Protein AF-A0ABD2Q7F2-F1 (afdb_monomer_lite)

pLDDT: mean 77.85, std 8.87, range [51.84, 91.5]

Structure (mmCIF, N/CA/C/O backbone):
data_AF-A0ABD2Q7F2-F1
#
_entry.id   AF-A0ABD2Q7F2-F1
#
loop_
_atom_site.group_PDB
_atom_site.id
_atom_site.type_symbol
_atom_site.label_atom_id
_atom_site.label_alt_id
_atom_site.label_comp_id
_atom_site.label_asym_id
_atom_site.label_entity_id
_atom_site.label_seq_id
_atom_site.pdbx_PDB_ins_code
_atom_site.Cartn_x
_atom_site.Cartn_y
_atom_site.Cartn_z
_atom_site.occupancy
_atom_site.B_iso_or_equiv
_atom_site.auth_seq_id
_atom_site.auth_comp_id
_atom_site.auth_asym_id
_atom_site.auth_atom_id
_atom_site.pdbx_PDB_model_num
ATOM 1 N N . MET A 1 1 ? -16.607 -12.334 41.776 1.00 62.06 1 MET A N 1
ATOM 2 C CA . MET A 1 1 ? -15.208 -12.527 41.329 1.00 62.06 1 MET A CA 1
ATOM 3 C C . MET A 1 1 ? -15.161 -13.153 39.935 1.00 62.06 1 MET A C 1
ATOM 5 O O . MET A 1 1 ? -14.514 -12.584 39.071 1.00 62.06 1 MET A O 1
ATOM 9 N N . THR A 1 2 ? -15.924 -14.220 39.673 1.00 72.12 2 THR A N 1
ATOM 10 C CA . THR A 1 2 ? -16.096 -14.861 38.348 1.00 72.12 2 THR A CA 1
ATOM 11 C C . THR A 1 2 ? -16.569 -13.916 37.236 1.00 72.12 2 THR A C 1
ATOM 13 O O . THR A 1 2 ? -15.905 -13.803 36.215 1.00 72.12 2 THR A O 1
ATOM 16 N N . THR A 1 3 ? -17.610 -13.118 37.474 1.00 78.31 3 THR A N 1
ATOM 17 C CA . THR A 1 3 ? -18.145 -12.149 36.492 1.00 78.31 3 THR A CA 1
ATOM 18 C C . THR A 1 3 ? -17.149 -11.085 36.023 1.00 78.31 3 THR A C 1
ATOM 20 O O . THR A 1 3 ? -17.272 -10.564 34.917 1.00 78.31 3 THR A O 1
ATOM 23 N N . VAL A 1 4 ? -16.165 -10.743 36.857 1.00 82.31 4 VAL A N 1
ATOM 24 C CA . VAL A 1 4 ? -15.156 -9.722 36.539 1.00 82.31 4 VAL A CA 1
ATOM 25 C C . VAL A 1 4 ? -14.042 -10.316 35.671 1.00 82.31 4 VAL A C 1
ATOM 27 O O . VAL A 1 4 ? -13.563 -9.649 34.758 1.00 82.31 4 VAL A O 1
ATOM 30 N N . MET A 1 5 ? -13.683 -11.584 35.913 1.00 79.19 5 MET A N 1
ATOM 31 C CA . MET A 1 5 ? -12.780 -12.354 35.049 1.00 79.19 5 MET A CA 1
ATOM 32 C C . MET A 1 5 ? -13.386 -12.559 33.657 1.00 79.19 5 MET A C 1
ATOM 34 O O . MET A 1 5 ? -12.717 -12.262 32.670 1.00 79.19 5 MET A O 1
ATOM 38 N N . ASP A 1 6 ? -14.662 -12.954 33.579 1.00 85.38 6 ASP A N 1
ATOM 39 C CA . ASP A 1 6 ? -15.362 -13.142 32.301 1.00 85.38 6 ASP A CA 1
ATOM 40 C C . ASP A 1 6 ? -15.401 -11.843 31.478 1.00 85.38 6 ASP A C 1
ATOM 42 O O . ASP A 1 6 ? -15.140 -11.845 30.275 1.00 85.38 6 ASP A O 1
ATOM 46 N N . ALA A 1 7 ? -15.678 -10.703 32.123 1.00 87.12 7 ALA A N 1
ATOM 47 C CA . ALA A 1 7 ? -15.690 -9.402 31.456 1.00 87.12 7 ALA A CA 1
ATOM 48 C C . ALA A 1 7 ? -14.301 -8.990 30.936 1.00 87.12 7 ALA A C 1
ATOM 50 O O . ALA A 1 7 ? -14.198 -8.422 29.844 1.00 87.12 7 ALA A O 1
ATOM 51 N N . ASN A 1 8 ? -13.237 -9.282 31.692 1.00 89.12 8 ASN A N 1
ATOM 52 C CA . ASN A 1 8 ? -11.872 -8.947 31.294 1.00 89.12 8 ASN A CA 1
ATOM 53 C C . ASN A 1 8 ? -11.400 -9.812 30.113 1.00 89.12 8 ASN A C 1
ATOM 55 O O . ASN A 1 8 ? -10.859 -9.284 29.145 1.00 89.12 8 ASN A O 1
ATOM 59 N N . GLU A 1 9 ? -11.713 -11.110 30.120 1.00 89.31 9 GLU A N 1
ATOM 60 C CA . GLU A 1 9 ? -11.361 -12.030 29.032 1.00 89.31 9 GLU A CA 1
ATOM 61 C C . GLU A 1 9 ? -12.107 -11.699 27.723 1.00 89.31 9 GLU A C 1
ATOM 63 O O . GLU A 1 9 ? -11.541 -11.756 26.627 1.00 89.31 9 GLU A O 1
ATOM 68 N N . GLN A 1 10 ? -13.379 -11.286 27.810 1.00 90.62 10 GLN A N 1
ATOM 69 C CA . GLN A 1 10 ? -14.123 -10.791 26.645 1.00 90.62 10 GLN A CA 1
ATOM 70 C C . GLN A 1 10 ? -13.497 -9.515 26.072 1.00 90.62 10 GLN A C 1
ATOM 72 O O . GLN A 1 10 ? -13.380 -9.382 24.850 1.00 90.62 10 GLN A O 1
ATOM 77 N N . LYS A 1 11 ?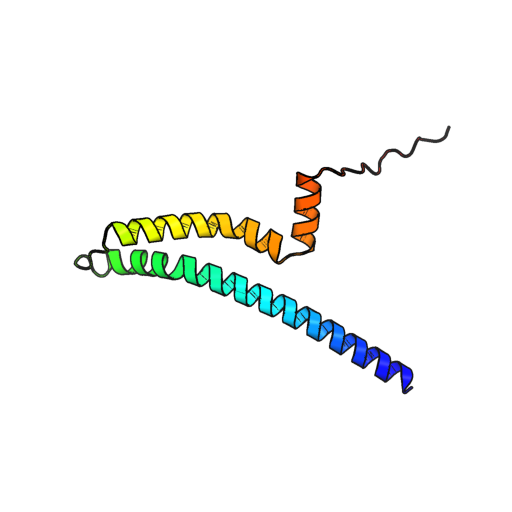 -13.069 -8.591 26.938 1.00 89.31 11 LYS A N 1
ATOM 78 C CA . LYS A 1 11 ? -12.409 -7.348 26.529 1.00 89.31 11 LYS A CA 1
ATOM 79 C C . LYS A 1 11 ? -11.087 -7.633 25.809 1.00 89.31 11 LYS A C 1
ATOM 81 O O . LYS A 1 11 ? -10.901 -7.143 24.696 1.00 89.31 11 LYS A O 1
ATOM 86 N N . GLU A 1 12 ? -10.248 -8.508 26.361 1.00 91.50 12 GLU A N 1
ATOM 87 C CA . GLU A 1 12 ? -8.987 -8.945 25.741 1.00 91.50 12 GLU A CA 1
ATOM 88 C C . GLU A 1 12 ? -9.213 -9.607 24.372 1.00 91.50 12 GLU A C 1
ATOM 90 O O . GLU A 1 12 ? -8.529 -9.296 23.395 1.00 91.50 12 GLU A O 1
ATOM 95 N N . ARG A 1 13 ? -10.235 -10.467 24.240 1.00 90.12 13 ARG A N 1
ATOM 96 C CA . ARG A 1 13 ? -10.595 -11.088 22.950 1.00 90.12 13 ARG A CA 1
ATOM 97 C C . ARG A 1 13 ? -11.025 -10.057 21.903 1.00 90.12 13 ARG A C 1
ATOM 99 O O . ARG A 1 13 ? -10.739 -10.236 20.715 1.00 90.12 13 ARG A O 1
ATOM 106 N N . ILE A 1 14 ? -11.744 -9.008 22.305 1.00 90.62 14 ILE A N 1
ATOM 107 C CA . ILE A 1 14 ? -12.169 -7.920 21.410 1.00 90.62 14 ILE A CA 1
ATOM 108 C C . ILE A 1 14 ? -10.961 -7.081 20.978 1.00 90.62 14 ILE A C 1
ATOM 110 O O . ILE A 1 14 ? -10.821 -6.782 19.788 1.00 90.62 14 ILE A O 1
ATOM 114 N N . GLU A 1 15 ? -10.077 -6.745 21.915 1.00 90.00 15 GLU A N 1
ATOM 115 C CA . GLU A 1 15 ? -8.845 -5.998 21.651 1.00 90.00 15 GLU A CA 1
ATOM 116 C C . GLU A 1 15 ? -7.925 -6.774 20.698 1.00 90.00 15 GLU A C 1
ATOM 118 O O . GLU A 1 15 ? -7.589 -6.260 19.629 1.00 90.00 15 GLU A O 1
ATOM 123 N N . ALA A 1 16 ? -7.676 -8.059 20.960 1.00 88.50 16 ALA A N 1
ATOM 124 C CA . ALA A 1 16 ? -6.875 -8.920 20.089 1.00 88.50 16 ALA A CA 1
ATOM 125 C C . ALA A 1 16 ? -7.454 -9.043 18.663 1.00 88.50 16 ALA A C 1
ATOM 127 O O . ALA A 1 16 ? -6.721 -9.069 17.670 1.00 88.50 16 ALA A O 1
ATOM 128 N N . LYS A 1 17 ? -8.788 -9.094 18.513 1.00 86.12 17 LYS A N 1
ATOM 129 C CA . LYS A 1 17 ? -9.441 -9.076 17.188 1.00 86.12 17 LYS A CA 1
ATOM 130 C C . LYS A 1 17 ? -9.201 -7.756 16.454 1.00 86.12 17 LYS A C 1
ATOM 132 O O . LYS A 1 17 ? -8.984 -7.763 15.239 1.00 86.12 17 LYS A O 1
ATOM 137 N N . ARG A 1 18 ? -9.244 -6.628 17.169 1.00 85.44 18 ARG A N 1
ATOM 138 C CA . ARG A 1 18 ? -8.980 -5.296 16.607 1.00 85.44 18 ARG A CA 1
ATOM 139 C C . ARG A 1 18 ? -7.519 -5.160 16.181 1.00 85.44 18 ARG A C 1
ATOM 141 O O . ARG A 1 18 ? -7.265 -4.691 15.072 1.00 85.44 18 ARG A O 1
ATOM 148 N N . GLU A 1 19 ? -6.591 -5.630 17.005 1.00 85.06 19 GLU A N 1
ATOM 149 C CA . GLU A 1 19 ? -5.157 -5.650 16.709 1.00 85.06 19 GLU A CA 1
ATOM 150 C C . GLU A 1 19 ? -4.842 -6.491 15.474 1.00 85.06 19 GLU A C 1
ATOM 152 O O . GLU A 1 19 ? -4.205 -6.000 14.546 1.00 85.06 19 GLU A O 1
ATOM 157 N N . ARG A 1 20 ? -5.373 -7.719 15.382 1.00 86.00 20 ARG A N 1
ATOM 158 C CA . ARG A 1 20 ? -5.199 -8.571 14.190 1.00 86.00 20 ARG A CA 1
ATOM 159 C C . ARG A 1 20 ? -5.716 -7.906 12.918 1.00 86.00 20 ARG A C 1
ATOM 161 O O . ARG A 1 20 ? -5.103 -8.040 11.860 1.00 86.00 20 ARG A O 1
ATOM 168 N N . LYS A 1 21 ? -6.832 -7.176 12.999 1.00 80.50 21 LYS A N 1
ATOM 169 C CA . LYS A 1 21 ? -7.373 -6.424 11.859 1.00 80.50 21 LYS A CA 1
ATOM 170 C C . LYS A 1 21 ? -6.436 -5.288 11.444 1.00 80.50 21 LYS A C 1
ATOM 172 O O . LYS A 1 21 ? -6.196 -5.125 10.250 1.00 80.50 21 LYS A O 1
ATOM 177 N N . ALA A 1 22 ? -5.894 -4.541 12.405 1.00 82.19 22 ALA A N 1
ATOM 178 C CA . ALA A 1 22 ? -4.913 -3.492 12.143 1.00 82.19 22 ALA A CA 1
ATOM 179 C C . ALA A 1 22 ? -3.614 -4.064 11.550 1.00 82.19 22 ALA A C 1
ATOM 181 O O . ALA A 1 22 ? -3.136 -3.565 10.537 1.00 82.19 22 ALA A O 1
ATOM 182 N N . ALA A 1 23 ? -3.096 -5.164 12.100 1.00 85.31 23 ALA A N 1
ATOM 183 C CA . ALA A 1 23 ? -1.912 -5.844 11.582 1.00 85.31 23 ALA A CA 1
ATOM 184 C C . ALA A 1 23 ? -2.122 -6.369 10.152 1.00 85.31 23 ALA A C 1
ATOM 186 O O . ALA A 1 23 ? -1.262 -6.183 9.298 1.00 85.31 23 ALA A O 1
ATOM 187 N N . ARG A 1 24 ? -3.289 -6.959 9.851 1.00 82.81 24 ARG A N 1
ATOM 188 C CA . ARG A 1 24 ? -3.638 -7.395 8.487 1.00 82.81 24 ARG A CA 1
ATOM 189 C C . ARG A 1 24 ? -3.657 -6.225 7.510 1.00 82.81 24 ARG A C 1
ATOM 191 O O . ARG A 1 24 ? -3.136 -6.341 6.408 1.00 82.81 24 ARG A O 1
ATOM 198 N N . THR A 1 25 ? -4.260 -5.113 7.917 1.00 81.25 25 THR A N 1
ATOM 199 C CA . THR A 1 25 ? -4.225 -3.863 7.161 1.00 81.25 25 THR A CA 1
ATOM 200 C C . THR A 1 25 ? -2.783 -3.446 6.878 1.00 81.25 25 THR A C 1
ATOM 202 O O . THR A 1 25 ? -2.433 -3.251 5.721 1.00 81.25 25 THR A O 1
ATOM 205 N N . LEU A 1 26 ? -1.942 -3.352 7.911 1.00 83.88 26 LEU A N 1
ATOM 206 C CA . LEU A 1 26 ? -0.547 -2.936 7.767 1.00 83.88 26 LEU A CA 1
ATOM 207 C C . LEU A 1 26 ? 0.213 -3.871 6.822 1.00 83.88 26 LEU A C 1
ATOM 209 O O . LEU A 1 26 ? 0.888 -3.393 5.921 1.00 83.88 26 LEU A O 1
ATOM 213 N N . ALA A 1 27 ? 0.018 -5.184 6.945 1.00 86.19 27 ALA A N 1
ATOM 214 C CA . ALA A 1 27 ? 0.628 -6.168 6.057 1.00 86.19 27 ALA A CA 1
ATOM 215 C C . ALA A 1 27 ? 0.218 -5.977 4.586 1.00 86.19 27 ALA A C 1
ATOM 217 O O . ALA A 1 27 ? 1.069 -6.063 3.705 1.00 86.19 27 ALA A O 1
ATOM 218 N N . ILE A 1 28 ? -1.058 -5.679 4.308 1.00 83.19 28 ILE A N 1
ATOM 219 C CA . ILE A 1 28 ? -1.528 -5.391 2.942 1.00 83.19 28 ILE A CA 1
ATOM 220 C C . ILE A 1 28 ? -0.877 -4.111 2.411 1.00 83.19 28 ILE A C 1
ATOM 222 O O . ILE A 1 28 ? -0.372 -4.103 1.295 1.00 83.19 28 ILE A O 1
ATOM 226 N N . ILE A 1 29 ? -0.852 -3.047 3.216 1.00 82.31 29 ILE A N 1
ATOM 227 C CA . ILE 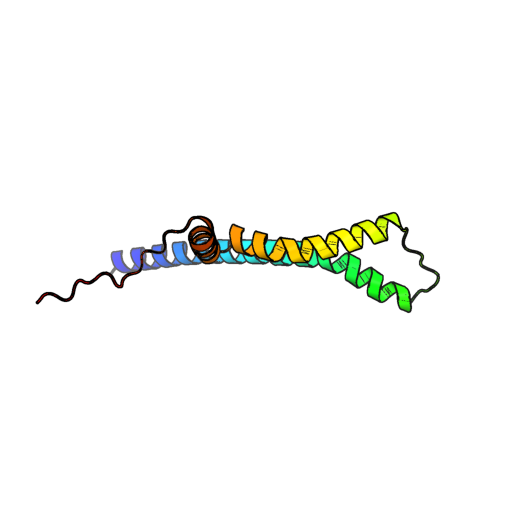A 1 29 ? -0.263 -1.755 2.841 1.00 82.31 29 ILE A CA 1
ATOM 228 C C . ILE A 1 29 ? 1.217 -1.917 2.511 1.00 82.31 29 ILE A C 1
ATOM 230 O O . ILE A 1 29 ? 1.664 -1.511 1.440 1.00 82.31 29 ILE A O 1
ATOM 234 N N . THR A 1 30 ? 1.963 -2.548 3.415 1.00 83.06 30 THR A N 1
ATOM 235 C CA . THR A 1 30 ? 3.388 -2.813 3.244 1.00 83.06 30 THR A CA 1
ATOM 236 C C . THR A 1 30 ? 3.633 -3.721 2.044 1.00 83.06 30 THR A C 1
ATOM 238 O O . THR A 1 30 ? 4.532 -3.443 1.260 1.00 83.06 30 THR A O 1
ATOM 241 N N . GLY A 1 31 ? 2.815 -4.758 1.844 1.00 86.25 31 GLY A N 1
ATOM 242 C CA . GLY A 1 31 ? 2.915 -5.648 0.688 1.00 86.25 31 GLY A CA 1
ATOM 243 C C . GLY A 1 31 ? 2.703 -4.920 -0.640 1.00 86.25 31 GLY A C 1
ATOM 244 O O . GLY A 1 31 ? 3.529 -5.045 -1.540 1.00 86.25 31 GLY A O 1
ATOM 245 N N . CYS A 1 32 ? 1.650 -4.105 -0.749 1.00 82.62 32 CYS A N 1
ATOM 246 C CA . CYS A 1 32 ? 1.391 -3.294 -1.938 1.00 82.62 32 CYS A CA 1
ATOM 247 C C . CYS A 1 32 ? 2.530 -2.302 -2.194 1.00 82.62 32 CYS A C 1
ATOM 249 O O . CYS A 1 32 ? 3.064 -2.267 -3.301 1.00 82.62 32 CYS A O 1
ATOM 251 N N . PHE A 1 33 ? 2.955 -1.565 -1.163 1.00 80.94 33 PHE A N 1
ATOM 252 C CA . PHE A 1 33 ? 4.064 -0.620 -1.261 1.00 80.94 33 PHE A CA 1
ATOM 253 C C . PHE A 1 33 ? 5.343 -1.302 -1.757 1.00 80.94 33 PHE A C 1
ATOM 255 O O . PHE A 1 33 ? 5.934 -0.854 -2.735 1.00 80.94 33 PHE A O 1
ATOM 262 N N . LEU A 1 34 ? 5.730 -2.428 -1.149 1.00 84.94 34 LEU A N 1
ATOM 263 C CA . LEU A 1 34 ? 6.910 -3.188 -1.557 1.00 84.94 34 LEU A CA 1
ATOM 264 C C . LEU A 1 34 ? 6.774 -3.729 -2.980 1.00 84.94 34 LEU A C 1
ATOM 266 O O . LEU A 1 34 ? 7.719 -3.607 -3.748 1.00 84.94 34 LEU A O 1
ATOM 270 N N . SER A 1 35 ? 5.615 -4.272 -3.362 1.00 83.19 35 SER A N 1
ATOM 271 C CA . SER A 1 35 ? 5.405 -4.802 -4.716 1.00 83.19 35 SER A CA 1
ATOM 272 C C . SER A 1 35 ? 5.493 -3.724 -5.800 1.00 83.19 35 SER A C 1
ATOM 274 O O . SER A 1 35 ? 6.024 -3.984 -6.876 1.00 83.19 35 SER A O 1
ATOM 276 N N . CYS A 1 36 ? 5.033 -2.504 -5.505 1.00 78.94 36 CYS A N 1
ATOM 277 C CA . CYS A 1 36 ? 5.113 -1.376 -6.428 1.00 78.94 36 CYS A CA 1
ATOM 278 C C . CYS A 1 36 ? 6.496 -0.706 -6.428 1.00 78.94 36 CYS A C 1
ATOM 280 O O . CYS A 1 36 ? 6.898 -0.120 -7.428 1.00 78.94 36 CYS A O 1
ATOM 282 N N . TRP A 1 37 ? 7.226 -0.768 -5.314 1.00 81.50 37 TRP A N 1
ATOM 283 C CA . TRP A 1 37 ? 8.494 -0.060 -5.129 1.00 81.50 37 TRP A CA 1
ATOM 284 C C . TRP A 1 37 ? 9.732 -0.899 -5.470 1.00 81.50 37 TRP A C 1
ATOM 286 O O . TRP A 1 37 ? 10.700 -0.374 -6.027 1.00 81.50 37 TRP A O 1
ATOM 296 N N . LEU A 1 38 ? 9.716 -2.199 -5.152 1.00 84.06 38 LEU A N 1
ATOM 297 C CA . LEU A 1 38 ? 10.833 -3.122 -5.379 1.00 84.06 38 LEU A CA 1
ATOM 298 C C . LEU A 1 38 ? 11.315 -3.152 -6.829 1.00 84.06 38 LEU A C 1
ATOM 300 O O . LEU A 1 38 ? 12.512 -2.959 -7.032 1.00 84.06 38 LEU A O 1
ATOM 304 N N . PRO A 1 39 ? 10.454 -3.374 -7.839 1.00 81.00 39 PRO A N 1
ATOM 305 C CA . PRO A 1 39 ? 10.944 -3.565 -9.195 1.00 81.00 39 PRO A CA 1
ATOM 306 C C . PRO A 1 39 ? 11.532 -2.263 -9.772 1.00 81.00 39 PRO A C 1
ATOM 308 O O . PRO A 1 39 ? 12.568 -2.309 -10.427 1.00 81.00 39 PRO A O 1
ATOM 311 N N . PHE A 1 40 ? 10.982 -1.094 -9.418 1.00 78.12 40 PHE A N 1
ATOM 312 C CA . PHE A 1 40 ? 11.575 0.205 -9.766 1.00 78.12 40 PHE A CA 1
ATOM 313 C C . PHE A 1 40 ? 12.943 0.416 -9.096 1.00 78.12 40 PHE A C 1
ATOM 315 O O . PHE A 1 40 ? 13.912 0.792 -9.755 1.00 78.12 40 PHE A O 1
ATOM 322 N N . SER A 1 41 ? 13.042 0.127 -7.794 1.00 80.62 41 SER A N 1
ATOM 323 C CA . SER A 1 41 ? 14.287 0.292 -7.030 1.00 80.62 41 SER A CA 1
ATOM 324 C C . SER A 1 41 ? 15.397 -0.636 -7.520 1.00 80.62 41 SER A C 1
ATOM 326 O O . SER A 1 41 ? 16.550 -0.225 -7.615 1.00 80.62 41 SER A O 1
ATOM 328 N N . LEU A 1 42 ? 15.050 -1.878 -7.866 1.00 85.88 42 LEU A N 1
ATOM 329 C CA . LEU A 1 42 ? 15.967 -2.857 -8.449 1.00 85.88 42 LEU A CA 1
ATOM 330 C C . LEU A 1 42 ? 16.498 -2.380 -9.800 1.00 85.88 42 LEU A C 1
ATOM 332 O O . LEU A 1 42 ? 17.708 -2.384 -10.002 1.00 85.88 42 LEU A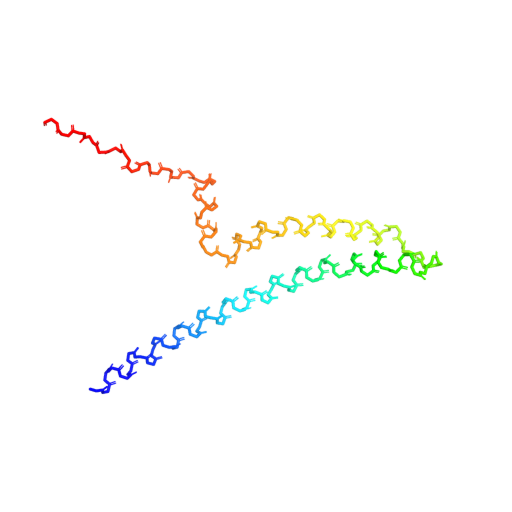 O 1
ATOM 336 N N . THR A 1 43 ? 15.635 -1.905 -10.699 1.00 81.38 43 THR A N 1
ATOM 337 C CA . THR A 1 43 ? 16.079 -1.355 -11.986 1.00 81.38 43 THR A CA 1
ATOM 338 C C . THR A 1 43 ? 16.964 -0.123 -11.803 1.00 81.38 43 THR A C 1
ATOM 340 O O . THR A 1 43 ? 18.003 -0.028 -12.451 1.00 81.38 43 THR A O 1
ATOM 343 N N . ALA A 1 44 ? 16.618 0.786 -10.886 1.00 81.81 44 ALA A N 1
ATOM 344 C CA . ALA A 1 44 ? 17.423 1.970 -10.589 1.00 81.81 44 ALA A CA 1
ATOM 345 C C . ALA A 1 44 ? 18.812 1.631 -10.010 1.00 81.81 44 ALA A C 1
ATOM 347 O O . ALA A 1 44 ? 19.771 2.349 -10.281 1.00 81.81 44 ALA A O 1
ATOM 348 N N . LEU A 1 45 ? 18.929 0.535 -9.250 1.00 85.62 45 LEU A N 1
ATOM 349 C CA . LEU A 1 45 ? 20.200 0.027 -8.719 1.00 85.62 45 LEU A CA 1
ATOM 350 C C . LEU A 1 45 ? 21.019 -0.734 -9.768 1.00 85.62 45 LEU A C 1
ATOM 352 O O . LEU A 1 45 ? 22.233 -0.574 -9.827 1.00 85.62 45 LEU A O 1
ATOM 356 N N . ILE A 1 46 ? 20.377 -1.563 -10.595 1.00 84.69 46 ILE A N 1
ATOM 357 C CA . ILE A 1 46 ? 21.058 -2.409 -11.586 1.00 84.69 46 ILE A CA 1
ATOM 358 C C . ILE A 1 46 ? 21.586 -1.576 -12.757 1.00 84.69 46 ILE A C 1
ATOM 360 O O . ILE A 1 46 ? 22.689 -1.839 -13.225 1.00 84.69 46 ILE A O 1
ATOM 364 N N . ASN A 1 47 ? 20.846 -0.558 -13.202 1.00 80.94 47 ASN A N 1
ATOM 365 C CA . ASN A 1 47 ? 21.205 0.260 -14.363 1.00 80.94 47 ASN A CA 1
ATOM 366 C C . ASN A 1 47 ? 22.626 0.883 -14.284 1.00 80.94 47 ASN A C 1
ATOM 368 O O . ASN A 1 47 ? 23.374 0.765 -15.252 1.00 80.94 47 ASN A O 1
ATOM 372 N N . PRO A 1 48 ? 23.071 1.479 -13.155 1.00 81.94 48 PRO A N 1
ATOM 373 C CA . PRO A 1 48 ? 24.453 1.952 -13.022 1.00 81.94 48 PRO A CA 1
ATOM 374 C C . PRO A 1 48 ? 25.485 0.833 -12.786 1.00 81.94 48 PRO A C 1
ATOM 376 O O . PRO A 1 48 ? 26.663 1.035 -13.069 1.00 81.94 48 PRO A O 1
ATOM 379 N N . LEU A 1 49 ? 25.079 -0.326 -12.256 1.0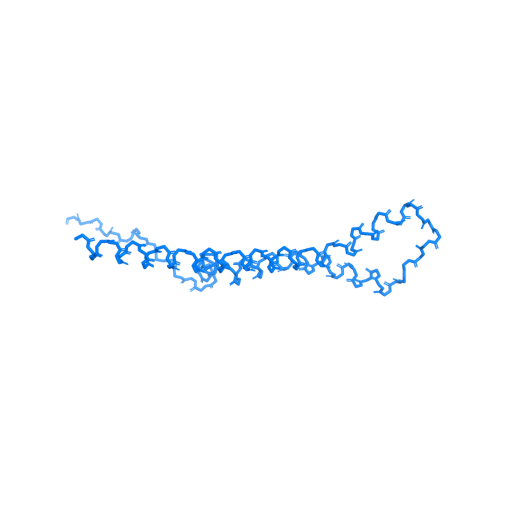0 84.44 49 LEU A N 1
ATOM 380 C CA . LEU A 1 49 ? 25.984 -1.436 -11.920 1.00 84.44 49 LEU A CA 1
ATOM 381 C C . LEU A 1 49 ? 26.253 -2.376 -13.101 1.00 84.44 49 LEU A C 1
ATOM 383 O O . LEU A 1 49 ? 27.293 -3.028 -13.144 1.00 84.44 49 LEU A O 1
ATOM 387 N N . CYS A 1 50 ? 25.322 -2.461 -14.050 1.00 81.75 50 CYS A N 1
ATOM 388 C CA . CYS A 1 50 ? 25.407 -3.346 -15.204 1.00 81.75 50 CYS A CA 1
ATOM 389 C C . CYS A 1 50 ? 24.896 -2.626 -16.466 1.00 81.75 50 CYS A C 1
ATOM 391 O O . CYS A 1 50 ? 23.747 -2.818 -16.864 1.00 81.75 50 CYS A O 1
ATOM 393 N N . PRO A 1 51 ? 25.741 -1.814 -17.130 1.00 75.19 51 PRO A N 1
ATOM 394 C CA . PRO A 1 51 ? 25.348 -1.028 -18.308 1.00 75.19 51 PRO A CA 1
ATOM 395 C C . PRO A 1 51 ? 24.923 -1.877 -19.516 1.00 75.19 51 PRO A C 1
ATOM 397 O O . PRO A 1 51 ? 24.274 -1.392 -20.439 1.00 75.19 51 PRO A O 1
ATOM 400 N N . THR A 1 52 ? 25.310 -3.154 -19.533 1.00 79.50 52 THR A N 1
ATOM 401 C CA . THR A 1 52 ? 24.928 -4.124 -20.565 1.00 79.50 52 THR A CA 1
ATOM 402 C C . THR A 1 52 ? 23.530 -4.699 -20.347 1.00 79.50 52 THR A C 1
ATOM 404 O O . THR A 1 52 ? 22.959 -5.266 -21.277 1.00 79.50 52 THR A O 1
ATOM 407 N N . PHE A 1 53 ? 22.949 -4.539 -19.154 1.00 78.31 53 PHE A N 1
ATOM 408 C CA . PHE A 1 53 ? 21.596 -4.989 -18.856 1.00 78.31 53 PHE A CA 1
ATOM 409 C C . PHE A 1 53 ? 20.578 -3.967 -19.367 1.00 78.31 53 PHE A C 1
ATOM 411 O O . PHE A 1 53 ? 20.253 -2.988 -18.696 1.00 78.31 53 PHE A O 1
ATOM 418 N N . HIS A 1 54 ? 20.069 -4.200 -20.575 1.00 74.75 54 HIS A N 1
ATOM 419 C CA . HIS A 1 54 ? 18.976 -3.409 -21.126 1.00 74.75 54 HIS A CA 1
ATOM 420 C C . HIS A 1 54 ? 17.635 -3.935 -20.625 1.00 74.75 54 HIS A C 1
ATOM 422 O O . HIS A 1 54 ? 17.230 -5.059 -20.923 1.00 74.75 54 HIS A O 1
ATOM 428 N N . VAL A 1 55 ? 16.937 -3.095 -19.867 1.00 77.50 55 VAL A N 1
ATOM 429 C CA . VAL A 1 55 ? 15.531 -3.314 -19.535 1.00 77.50 55 VAL A CA 1
ATOM 430 C C . VAL A 1 55 ? 14.695 -2.977 -20.775 1.00 77.50 55 VAL A C 1
ATOM 432 O O . VAL A 1 55 ? 14.867 -1.874 -21.294 1.00 77.50 55 VAL A O 1
ATOM 435 N N . PRO A 1 56 ? 13.808 -3.875 -21.245 1.00 83.38 56 PRO A N 1
ATOM 436 C CA . PRO A 1 56 ? 12.905 -3.587 -22.358 1.00 83.38 56 PRO A CA 1
ATOM 437 C C . PRO A 1 56 ? 12.083 -2.322 -22.098 1.00 83.38 56 PRO A C 1
ATOM 439 O O . PRO A 1 56 ? 11.661 -2.088 -20.959 1.00 83.38 56 PRO A O 1
ATOM 442 N N . ASP A 1 57 ? 11.835 -1.528 -23.137 1.00 81.38 57 ASP A N 1
ATOM 443 C CA . ASP A 1 57 ? 11.130 -0.248 -23.012 1.00 81.38 57 ASP A CA 1
ATOM 444 C C . ASP A 1 57 ? 9.717 -0.432 -22.439 1.00 81.38 57 ASP A C 1
ATOM 446 O O . ASP A 1 57 ? 9.300 0.321 -21.559 1.00 81.38 57 ASP A O 1
ATOM 450 N N . GLU A 1 58 ? 9.034 -1.519 -22.807 1.00 79.75 58 GLU A N 1
ATOM 451 C CA . GLU A 1 58 ? 7.710 -1.861 -22.282 1.00 79.75 58 GLU A CA 1
ATOM 452 C C . GLU A 1 58 ? 7.749 -2.113 -20.771 1.00 79.75 58 GLU A C 1
ATOM 454 O O . GLU A 1 58 ? 6.840 -1.724 -20.034 1.00 79.75 58 GLU A O 1
ATOM 459 N N . LEU A 1 59 ? 8.819 -2.749 -20.282 1.00 81.31 59 LEU A N 1
ATOM 460 C CA . LEU A 1 59 ? 8.987 -3.000 -18.855 1.00 81.31 59 LEU A CA 1
ATOM 461 C C . LEU A 1 59 ? 9.289 -1.691 -18.120 1.00 81.31 59 LEU A C 1
ATOM 463 O O . LEU A 1 59 ? 8.765 -1.466 -17.033 1.00 81.31 59 LEU A O 1
ATOM 467 N N . ARG A 1 60 ? 10.074 -0.796 -18.727 1.00 79.81 60 ARG A N 1
ATOM 468 C CA . ARG A 1 60 ? 10.353 0.543 -18.190 1.00 79.81 60 ARG A CA 1
ATOM 469 C C . ARG A 1 60 ? 9.087 1.382 -18.055 1.00 79.81 60 ARG A C 1
ATOM 471 O O . ARG A 1 60 ? 8.896 2.022 -17.020 1.00 79.81 60 ARG A O 1
ATOM 478 N N . ASP A 1 61 ? 8.212 1.328 -19.051 1.00 82.69 61 ASP A N 1
ATOM 479 C CA . ASP A 1 61 ? 6.921 2.006 -19.014 1.00 82.69 61 ASP A CA 1
ATOM 4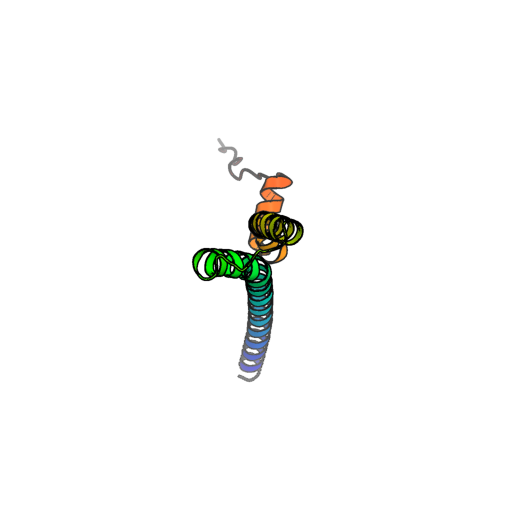80 C C . ASP A 1 61 ? 6.050 1.453 -17.888 1.00 82.69 61 ASP A C 1
ATOM 482 O O . ASP A 1 61 ? 5.570 2.220 -17.051 1.00 82.69 61 ASP A O 1
ATOM 486 N N . VAL A 1 62 ? 5.919 0.127 -17.783 1.00 83.25 62 VAL A N 1
ATOM 487 C CA . VAL A 1 62 ? 5.166 -0.514 -16.692 1.00 83.25 62 VAL A CA 1
ATOM 488 C C . VAL A 1 62 ? 5.712 -0.114 -15.318 1.00 83.25 62 VAL A C 1
ATOM 490 O O . VAL A 1 62 ? 4.924 0.182 -14.421 1.00 83.25 62 VAL A O 1
ATOM 493 N N . LEU A 1 63 ? 7.036 -0.043 -15.143 1.00 82.12 63 LEU A N 1
ATOM 494 C CA . LEU A 1 63 ? 7.668 0.398 -13.892 1.00 82.12 63 LEU A CA 1
ATOM 495 C C . LEU A 1 63 ? 7.354 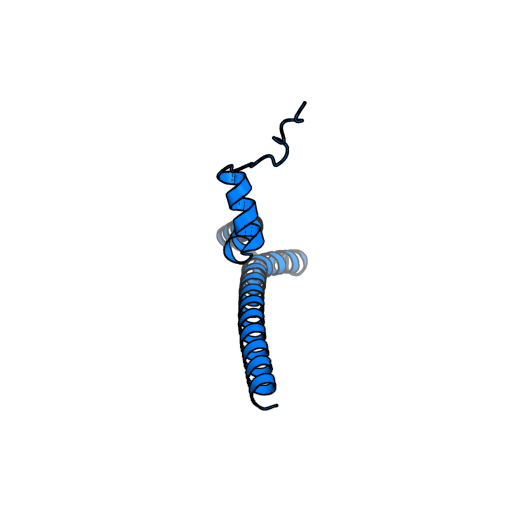1.862 -13.559 1.00 82.12 63 LEU A C 1
ATOM 497 O O . LEU A 1 63 ? 7.068 2.180 -12.403 1.00 82.12 63 LEU A O 1
ATOM 501 N N . ASN A 1 64 ? 7.360 2.743 -14.559 1.00 80.12 64 ASN A N 1
ATOM 502 C CA . ASN A 1 64 ? 6.971 4.143 -14.392 1.00 80.12 64 ASN A CA 1
ATOM 503 C C . ASN A 1 64 ? 5.497 4.272 -13.986 1.00 80.12 64 ASN A C 1
ATOM 505 O O . ASN A 1 64 ? 5.169 4.989 -13.038 1.00 80.12 64 ASN A O 1
ATOM 509 N N . TRP A 1 65 ? 4.608 3.534 -14.655 1.00 84.19 65 TRP A N 1
ATOM 510 C CA . TRP A 1 65 ? 3.193 3.460 -14.292 1.00 84.19 65 TRP A CA 1
ATOM 511 C C . TRP A 1 65 ? 3.000 2.925 -12.869 1.00 84.19 65 TRP A C 1
ATOM 513 O O . TRP A 1 65 ? 2.194 3.473 -12.116 1.00 84.19 65 TRP A O 1
ATOM 523 N N . LEU A 1 66 ? 3.790 1.931 -12.450 1.00 81.69 66 LEU A N 1
ATOM 524 C CA . LEU A 1 66 ? 3.811 1.422 -11.074 1.00 81.69 66 LEU A CA 1
ATOM 525 C C . LEU A 1 66 ? 4.191 2.512 -10.057 1.00 81.69 66 LEU A C 1
ATOM 527 O O . LEU A 1 66 ? 3.581 2.601 -8.990 1.00 81.69 66 LEU A O 1
ATOM 531 N N . GLY A 1 67 ? 5.157 3.369 -10.398 1.00 78.56 67 GLY A N 1
ATOM 532 C CA . GLY A 1 67 ? 5.554 4.523 -9.587 1.00 78.56 67 GLY A CA 1
ATOM 533 C C . GLY A 1 67 ? 4.426 5.546 -9.417 1.00 78.56 67 GLY A C 1
ATOM 534 O O . GLY A 1 67 ? 4.160 6.002 -8.302 1.00 78.56 67 GLY A O 1
ATOM 535 N N . PHE A 1 68 ? 3.693 5.852 -10.490 1.00 78.88 68 PHE A N 1
ATOM 536 C CA . PHE A 1 68 ? 2.511 6.718 -10.410 1.00 78.88 68 PHE A CA 1
ATOM 537 C C . PHE A 1 68 ? 1.387 6.088 -9.580 1.00 78.88 68 PHE A C 1
ATOM 539 O O . PHE A 1 68 ? 0.770 6.767 -8.753 1.00 78.88 68 PHE A O 1
ATOM 546 N N . ILE A 1 69 ? 1.162 4.780 -9.737 1.00 79.94 69 ILE A N 1
ATOM 547 C CA . ILE A 1 69 ? 0.188 4.024 -8.945 1.00 79.94 69 ILE A CA 1
ATOM 548 C C . ILE A 1 69 ? 0.570 4.030 -7.460 1.00 79.94 69 ILE A C 1
ATOM 550 O O . ILE A 1 69 ? -0.324 4.150 -6.633 1.00 79.94 69 ILE A O 1
ATOM 554 N N . ASN A 1 70 ? 1.857 3.997 -7.092 1.00 79.62 70 ASN A N 1
ATOM 555 C CA . ASN A 1 70 ? 2.304 4.086 -5.693 1.00 79.62 70 ASN A CA 1
ATOM 556 C C . ASN A 1 70 ? 1.820 5.385 -5.014 1.00 79.62 70 ASN A C 1
ATOM 558 O O . ASN A 1 70 ? 1.263 5.365 -3.916 1.00 79.62 70 ASN A O 1
ATOM 562 N N . SER A 1 71 ? 1.908 6.515 -5.717 1.00 77.06 71 SER A N 1
ATOM 563 C CA . SER A 1 71 ? 1.366 7.790 -5.230 1.00 77.06 71 SER A CA 1
ATOM 564 C C . SER A 1 71 ? -0.164 7.782 -5.117 1.00 77.06 71 SER A C 1
ATOM 566 O O . SER A 1 71 ? -0.716 8.328 -4.161 1.00 77.06 71 SER A O 1
ATOM 568 N N . LEU A 1 72 ? -0.852 7.132 -6.060 1.00 77.12 72 LEU A N 1
ATOM 569 C CA . LEU A 1 72 ? -2.316 6.993 -6.104 1.00 77.12 72 LEU A CA 1
ATOM 570 C C . LEU A 1 72 ? -2.847 6.019 -5.038 1.00 77.12 72 LEU A C 1
ATOM 572 O O . LEU A 1 72 ? -3.944 6.192 -4.500 1.00 77.12 72 LEU A O 1
ATOM 576 N N . LEU A 1 73 ? -2.036 5.023 -4.690 1.00 75.38 73 LEU A N 1
ATOM 577 C CA . LEU A 1 73 ? -2.309 4.057 -3.642 1.00 75.38 73 LEU A CA 1
ATOM 578 C C . LEU A 1 73 ? -2.337 4.722 -2.272 1.00 75.38 73 LEU A C 1
ATOM 580 O O . LEU A 1 73 ? -3.122 4.276 -1.449 1.00 75.38 73 LEU A O 1
ATOM 584 N N . ASN A 1 74 ? -1.590 5.803 -2.028 1.00 72.50 74 ASN A N 1
ATOM 585 C CA . ASN A 1 74 ? -1.583 6.474 -0.725 1.00 72.50 74 ASN A CA 1
ATOM 586 C C . ASN A 1 74 ? -3.007 6.902 -0.280 1.00 72.50 74 ASN A C 1
ATOM 588 O O . ASN A 1 74 ? -3.494 6.367 0.719 1.00 72.50 74 ASN A O 1
ATOM 592 N N . PRO A 1 75 ? -3.763 7.751 -1.012 1.00 71.62 75 PRO A N 1
ATOM 593 C CA . PRO A 1 75 ? -5.157 8.053 -0.670 1.00 71.62 75 PRO A CA 1
ATOM 594 C C . PRO A 1 75 ? -6.073 6.823 -0.611 1.00 71.62 75 PRO A C 1
ATOM 596 O O . PRO A 1 75 ? -6.913 6.735 0.282 1.00 71.62 75 PRO A O 1
ATOM 599 N N . ILE A 1 76 ? -5.930 5.864 -1.529 1.00 73.38 76 ILE A N 1
ATOM 600 C CA . ILE A 1 76 ? -6.790 4.667 -1.603 1.00 73.38 76 ILE A CA 1
ATOM 601 C C . ILE A 1 76 ? -6.580 3.767 -0.382 1.00 73.38 76 ILE A C 1
ATOM 603 O O . ILE A 1 76 ? -7.532 3.310 0.245 1.00 73.38 76 ILE A O 1
ATOM 607 N N . ILE A 1 77 ? -5.329 3.557 0.006 1.00 72.38 77 ILE A N 1
ATOM 608 C CA . ILE A 1 77 ? -4.941 2.792 1.181 1.00 72.38 77 ILE A CA 1
ATOM 609 C C . ILE A 1 77 ? -5.508 3.454 2.439 1.00 72.38 77 ILE A C 1
ATOM 611 O O . ILE A 1 77 ? -6.227 2.811 3.211 1.00 72.38 77 ILE A O 1
ATOM 615 N N . TYR A 1 78 ? -5.265 4.752 2.632 1.00 71.81 78 TYR A N 1
ATOM 616 C CA . TYR A 1 78 ? -5.766 5.441 3.819 1.00 71.81 78 TYR A CA 1
ATOM 617 C C . TYR A 1 78 ? -7.300 5.452 3.855 1.00 71.81 78 TYR A C 1
ATOM 619 O O . TYR A 1 78 ? -7.895 5.171 4.895 1.00 71.81 78 TYR A O 1
ATOM 627 N N . THR A 1 79 ? -7.955 5.666 2.713 1.00 71.75 79 THR A N 1
ATOM 628 C CA . THR A 1 79 ? -9.420 5.647 2.595 1.00 71.75 79 THR A CA 1
ATOM 629 C C . THR A 1 79 ? -10.035 4.256 2.539 1.00 71.75 79 THR A C 1
ATOM 631 O O . THR A 1 79 ? -11.252 4.180 2.530 1.00 71.75 79 THR A O 1
ATOM 634 N N . ILE A 1 80 ? -9.303 3.145 2.503 1.00 68.25 80 ILE A N 1
ATOM 635 C CA . ILE A 1 80 ? -9.897 1.802 2.636 1.00 68.25 80 ILE A CA 1
ATOM 636 C C . ILE A 1 80 ? -9.687 1.257 4.040 1.00 68.25 80 ILE A C 1
ATOM 638 O O . ILE A 1 80 ? -10.591 0.640 4.616 1.00 68.25 80 ILE A O 1
ATOM 642 N N . PHE A 1 81 ? -8.515 1.529 4.604 1.00 65.06 81 PHE A N 1
ATOM 643 C CA . PHE A 1 81 ? -8.030 0.822 5.772 1.00 65.06 81 PHE A CA 1
ATOM 644 C C . PHE A 1 81 ? -8.030 1.636 7.066 1.00 65.06 81 PHE A C 1
ATOM 646 O O . PHE A 1 81 ? -8.001 1.030 8.137 1.00 65.06 81 PHE A O 1
ATOM 653 N N . SER A 1 82 ? -8.121 2.969 6.996 1.00 69.06 82 SER A N 1
ATOM 654 C CA . SER A 1 82 ? -8.355 3.812 8.170 1.00 69.06 82 SER A CA 1
ATOM 655 C C . SER A 1 82 ? -9.823 4.253 8.206 1.00 69.06 82 SER A C 1
ATOM 657 O O . SER A 1 82 ? -10.242 5.081 7.394 1.00 69.06 82 SER A O 1
ATOM 659 N N . PRO A 1 83 ? -10.644 3.708 9.127 1.00 67.88 83 PRO A N 1
ATOM 660 C CA . PRO A 1 83 ? -12.032 4.135 9.303 1.00 67.88 83 PRO A CA 1
ATOM 661 C C . PRO A 1 83 ? -12.131 5.627 9.631 1.00 67.88 83 PRO A C 1
ATOM 663 O O . PRO A 1 83 ? -13.038 6.307 9.156 1.00 67.88 83 PRO A O 1
ATOM 666 N N . ASP A 1 84 ? -11.166 6.143 10.389 1.00 69.25 84 ASP A N 1
ATOM 667 C CA . ASP A 1 84 ? -11.096 7.555 10.759 1.00 69.25 84 ASP A CA 1
ATOM 668 C C . ASP A 1 84 ? -10.789 8.425 9.539 1.00 69.25 84 ASP A C 1
ATOM 670 O O . ASP A 1 84 ? -11.452 9.439 9.315 1.00 69.25 84 ASP A O 1
ATOM 674 N N . PHE A 1 85 ? -9.869 7.977 8.679 1.00 72.88 85 PHE A N 1
ATOM 675 C CA . PHE A 1 85 ? -9.559 8.660 7.425 1.00 72.88 85 PHE A CA 1
ATOM 676 C C . PHE A 1 85 ? -10.724 8.576 6.434 1.00 72.88 85 PHE A C 1
ATOM 678 O O . PHE A 1 85 ? -11.065 9.580 5.821 1.00 72.88 85 PHE A O 1
ATOM 685 N N . ARG A 1 86 ? -11.416 7.430 6.334 1.00 73.19 86 ARG A N 1
ATOM 686 C CA . ARG A 1 86 ? -12.682 7.289 5.586 1.00 73.19 86 ARG A CA 1
ATOM 687 C C . ARG A 1 86 ? -13.717 8.301 6.039 1.00 73.19 86 ARG A C 1
ATOM 689 O O . ARG A 1 86 ? -14.337 8.957 5.209 1.00 73.19 86 ARG A O 1
ATOM 696 N N . ASN A 1 87 ? -13.912 8.419 7.347 1.00 73.38 87 ASN A N 1
ATOM 697 C CA . ASN A 1 87 ? -14.903 9.317 7.920 1.00 73.38 87 ASN A CA 1
ATOM 698 C C . ASN A 1 87 ? -14.532 10.787 7.688 1.00 73.38 87 ASN A C 1
ATOM 700 O O . ASN A 1 87 ? -15.407 11.586 7.354 1.00 73.38 87 ASN A O 1
ATOM 704 N N . ALA A 1 88 ? -13.251 11.146 7.806 1.00 77.19 88 ALA A N 1
ATOM 705 C CA . ALA A 1 88 ? -12.755 12.482 7.487 1.00 77.19 88 ALA A CA 1
ATOM 706 C C . ALA A 1 88 ? -12.872 12.796 5.985 1.00 77.19 88 ALA A C 1
ATOM 708 O O . ALA A 1 88 ? -13.439 13.819 5.614 1.00 77.19 88 ALA A O 1
ATOM 709 N N . PHE A 1 89 ? -12.439 11.885 5.114 1.00 79.19 89 PHE A N 1
ATOM 710 C CA . PHE A 1 89 ? -12.518 12.021 3.659 1.00 79.19 89 PHE A CA 1
ATOM 711 C C . PHE A 1 89 ? -13.971 12.132 3.180 1.00 79.19 89 PHE A C 1
ATOM 713 O O . PHE A 1 89 ? -14.307 12.991 2.370 1.00 79.19 89 PHE A O 1
ATOM 720 N N . ARG A 1 90 ? -14.878 11.340 3.765 1.00 74.69 90 ARG A N 1
ATOM 721 C CA . ARG A 1 90 ? -16.318 11.421 3.500 1.00 74.69 90 ARG A CA 1
ATOM 722 C C . ARG A 1 90 ? -16.921 12.738 3.997 1.00 74.69 90 ARG A C 1
ATOM 724 O O . ARG A 1 90 ? -17.789 13.275 3.321 1.00 74.69 90 ARG A O 1
ATOM 731 N N . LYS A 1 91 ? -16.465 13.283 5.132 1.00 77.25 91 LYS A N 1
ATOM 732 C CA . LYS A 1 91 ? -16.861 14.627 5.600 1.00 77.25 91 LYS A CA 1
ATOM 733 C C . LYS A 1 91 ? -16.385 15.734 4.659 1.00 77.25 91 LYS A C 1
ATOM 735 O O . LYS A 1 91 ? -17.134 16.683 4.452 1.00 77.25 91 LYS A O 1
ATOM 740 N N . ILE A 1 92 ? -15.180 15.602 4.104 1.00 80.94 92 ILE A N 1
ATOM 741 C CA . ILE A 1 92 ? -14.605 16.553 3.144 1.00 80.94 92 ILE A CA 1
ATOM 742 C C . ILE A 1 92 ? -15.376 16.511 1.815 1.00 80.94 92 ILE A C 1
ATOM 744 O O . ILE A 1 92 ? -15.754 17.561 1.311 1.00 80.94 92 ILE A O 1
ATOM 748 N N . ILE A 1 93 ? -15.670 15.319 1.282 1.00 79.12 93 ILE A N 1
ATOM 749 C CA . ILE A 1 93 ? -16.349 15.158 -0.018 1.00 79.12 93 ILE A CA 1
ATOM 750 C C . ILE A 1 93 ? -17.859 15.419 0.059 1.00 79.12 93 ILE A C 1
ATOM 752 O O . ILE A 1 93 ? -18.414 16.066 -0.820 1.00 79.12 93 ILE A O 1
ATOM 756 N N . PHE A 1 94 ? -18.541 14.918 1.093 1.00 81.50 94 PHE A N 1
ATOM 757 C CA . PHE A 1 94 ? -20.007 14.967 1.189 1.00 81.50 94 PHE A CA 1
ATOM 758 C C . PHE A 1 94 ? -20.532 16.026 2.162 1.00 81.50 94 PHE A C 1
ATOM 760 O O . PHE A 1 94 ? -21.715 16.010 2.492 1.00 81.50 94 PHE A O 1
ATOM 767 N N . GLY A 1 95 ? -19.667 16.926 2.637 1.00 68.06 95 GLY A N 1
ATOM 768 C CA . GLY A 1 95 ? -20.054 18.197 3.244 1.00 68.06 95 GLY A CA 1
ATOM 769 C C . GLY A 1 95 ? -21.225 18.132 4.229 1.00 68.06 95 GLY A C 1
ATOM 770 O O . GLY A 1 95 ? -22.296 18.666 3.967 1.00 68.06 95 GLY A O 1
ATOM 771 N N . ARG A 1 96 ? -21.012 17.569 5.422 1.00 62.47 96 ARG A N 1
ATOM 772 C CA . ARG A 1 96 ? -21.729 18.060 6.611 1.00 62.47 96 ARG A CA 1
ATOM 773 C C . ARG A 1 96 ? -20.741 18.766 7.516 1.00 62.47 96 ARG A C 1
ATOM 775 O O . ARG A 1 96 ? -20.313 18.241 8.542 1.00 62.47 96 ARG A O 1
ATOM 782 N N . TYR A 1 97 ? -20.397 19.981 7.108 1.00 59.94 97 TYR A N 1
ATOM 783 C CA . TYR A 1 97 ? -19.841 20.986 7.999 1.00 59.94 97 TYR A CA 1
ATOM 784 C C . TYR A 1 97 ? -20.976 21.431 8.935 1.00 59.94 97 TYR A C 1
ATOM 786 O O . TYR A 1 97 ? -21.621 22.451 8.712 1.00 59.94 97 TYR A O 1
ATOM 794 N N . ILE A 1 98 ? -21.301 20.632 9.960 1.00 61.34 98 ILE A N 1
ATOM 795 C CA . ILE A 1 98 ? -22.084 21.176 11.074 1.00 61.34 98 ILE A CA 1
ATOM 796 C C . ILE A 1 98 ? -21.127 22.116 11.789 1.00 61.34 98 ILE A C 1
ATOM 798 O O . ILE A 1 98 ? -20.270 21.672 12.546 1.00 61.34 98 ILE A O 1
ATOM 802 N N . ASN A 1 99 ? -21.227 23.406 11.482 1.00 52.69 99 ASN A N 1
ATOM 803 C CA . ASN A 1 99 ? -20.578 24.449 12.252 1.00 52.69 99 ASN A CA 1
ATOM 804 C C . ASN A 1 99 ? -21.225 24.446 13.651 1.00 52.69 99 ASN A C 1
ATOM 806 O O . ASN A 1 99 ? -22.408 24.764 13.759 1.00 52.69 99 ASN A O 1
ATOM 810 N N . PRO A 1 100 ? -20.508 24.085 14.731 1.00 55.09 100 PRO A N 1
ATOM 811 C CA . PRO A 1 100 ? -21.093 24.058 16.068 1.00 55.09 100 PRO A CA 1
ATOM 812 C C . PRO A 1 100 ? -21.300 25.465 16.667 1.00 55.09 100 PRO A C 1
ATOM 814 O O . PRO A 1 100 ? -21.685 25.574 17.830 1.00 55.09 100 PRO A O 1
ATOM 817 N N . LYS A 1 101 ? -21.056 26.551 15.913 1.00 51.84 101 LYS A N 1
ATOM 818 C CA . LYS A 1 101 ? -21.182 27.940 16.390 1.00 51.84 101 LYS A CA 1
ATOM 819 C C . LYS A 1 101 ? -22.481 28.658 16.005 1.00 51.84 101 LYS A C 1
ATOM 821 O O . LYS A 1 101 ? -22.506 29.881 15.976 1.00 51.84 101 LYS A O 1
ATOM 826 N N . SER A 1 102 ? -23.587 27.949 15.817 1.00 56.50 102 SER A N 1
ATOM 827 C CA . SER A 1 102 ? -24.930 28.543 15.931 1.00 56.50 102 SER A CA 1
ATOM 828 C C . SER A 1 102 ? -25.497 28.307 17.336 1.00 56.50 102 SER A C 1
ATOM 830 O O . SER A 1 102 ? -26.547 27.698 17.514 1.00 56.50 102 SER A O 1
ATOM 832 N N . ARG A 1 103 ? -24.796 28.789 18.371 1.00 59.94 103 ARG A N 1
ATOM 833 C CA . ARG A 1 103 ? -25.478 29.135 19.625 1.00 59.94 103 ARG A CA 1
ATOM 834 C C . ARG A 1 103 ? -25.977 30.568 19.449 1.00 59.94 103 ARG A C 1
ATOM 836 O O . ARG A 1 103 ? -25.130 31.458 19.411 1.00 59.94 103 ARG A O 1
ATOM 843 N N . PRO A 1 104 ? -27.290 30.817 19.312 1.00 56.81 104 PRO A N 1
ATOM 844 C CA . PRO A 1 104 ? -27.780 32.175 19.433 1.00 56.81 104 PRO A CA 1
ATOM 845 C C . PRO A 1 104 ? -27.468 32.620 20.860 1.00 56.81 104 PRO A C 1
ATOM 847 O O . PRO A 1 104 ? -27.849 31.952 21.827 1.00 56.81 104 PRO A O 1
ATOM 850 N N . SER A 1 105 ? -26.707 33.703 20.979 1.00 64.12 105 SER A N 1
ATOM 851 C CA . SER A 1 105 ? -26.561 34.445 22.222 1.00 64.12 105 SER A CA 1
ATOM 852 C C . SER A 1 105 ? -27.967 34.836 22.659 1.00 64.12 105 SER A C 1
ATOM 854 O O . SER A 1 105 ? -28.578 35.716 22.058 1.00 64.12 105 SER A O 1
ATOM 856 N N . ARG A 1 106 ? -28.518 34.101 23.630 1.00 65.38 106 ARG A N 1
ATOM 857 C CA . ARG A 1 106 ? -29.756 34.487 24.299 1.00 65.38 106 ARG A CA 1
ATOM 858 C C . ARG A 1 106 ? -29.486 35.822 24.987 1.00 65.38 106 ARG A C 1
ATOM 860 O O . ARG A 1 106 ? -28.685 35.862 25.919 1.00 65.38 106 ARG A O 1
ATOM 867 N N . LEU A 1 107 ? -30.087 36.873 24.432 1.00 62.66 107 LEU A N 1
ATOM 868 C CA . LEU A 1 107 ? -30.505 38.054 25.181 1.00 62.66 107 LEU A CA 1
ATOM 869 C C . LEU A 1 107 ? -31.564 37.632 26.205 1.00 62.66 107 LEU A C 1
ATOM 871 O O . LEU A 1 107 ? -32.335 36.694 25.881 1.00 62.66 107 LEU A O 1
#

Foldseek 3Di:
DVVVVVVVVVVVVVVVVVVVLLVVLVVVLVVLLCVLVVVLVVCVVVCVVPVPDDDDPVVVVVNVVSVVVSVVVVLVSCCPRPPVSVVVVCCVVVPPPPPVPPPPPDD

Sequence (107 aa):
MTTVMDANEQKERIEAKRERKAARTLAIITGCFLSCWLPFSLTALINPLCPTFHVPDELRDVLNWLGFINSLLNPIIYTIFSPDFRNAFRKIIFGRYINPKSRPSRL

Organism: NCBI:txid1844966

Secondary structure (DSSP, 8-state):
-HHHHHHHHHHHHHHHHHHHHHHHHHHHHHHHHHHHHHHHHHHHHHHHH-TT-PPPHHHHHHHHHHHHHHHHHHHHHHHHH-HHHHHHHHHHHHT----TT------

Radius of gyration: 23.97 Å; chains: 1; bounding box: 56×53×64 Å

InterPro domains:
  IPR000276 G protein-coupled receptor, rhodopsin-like [PF00001] (8-78)
  IPR000276 G protein-coupled receptor, rhodopsin-like [PR00237] (22-46)
  IPR000276 G protein-coupled receptor, rhodopsin-like [PR00237] (60-86)
  IPR017452 GPCR, rhodopsin-like, 7TM [PS50262] (1-78)